Protein AF-A0A1M4N9X5-F1 (afdb_monomer_lite)

Secondary structure (DSSP, 8-state):
--HHHHHHHHHTT--HHHHHHHHHHHHHHHHHHHH-PPPPHHHHHHHHHHHTT------TTS-HHHHHHHHHHHHHTTTS------SSHHHHHHHHHHHTT-

Structure (mmCIF, N/CA/C/O backbone):
data_AF-A0A1M4N9X5-F1
#
_entry.id   AF-A0A1M4N9X5-F1
#
loop_
_atom_site.group_PDB
_atom_site.id
_atom_site.type_symbol
_atom_site.label_atom_id
_atom_site.label_alt_id
_atom_site.label_comp_id
_atom_site.label_asym_id
_atom_site.label_entity_id
_atom_site.label_seq_id
_atom_site.pdbx_PDB_ins_code
_atom_site.Cartn_x
_atom_site.Cartn_y
_atom_site.Cartn_z
_atom_site.occupancy
_atom_site.B_iso_or_equiv
_atom_site.auth_seq_id
_atom_site.auth_comp_id
_atom_site.auth_asym_id
_atom_site.auth_atom_id
_atom_site.pdbx_PDB_model_num
ATOM 1 N N . MET A 1 1 ? -1.684 -14.574 11.863 1.00 76.88 1 MET A N 1
ATOM 2 C CA . MET A 1 1 ? -1.030 -14.533 13.192 1.00 76.88 1 MET A CA 1
ATOM 3 C C . MET A 1 1 ? -0.746 -13.106 13.673 1.00 76.88 1 MET A C 1
ATOM 5 O O . MET A 1 1 ? -1.048 -12.848 14.824 1.00 76.88 1 MET A O 1
ATOM 9 N N . GLU A 1 2 ? -0.296 -12.166 12.825 1.00 94.75 2 GLU A N 1
ATOM 10 C CA . GLU A 1 2 ? -0.284 -10.718 13.167 1.00 94.75 2 GLU A CA 1
ATOM 11 C C . GLU A 1 2 ? -1.179 -9.877 12.237 1.00 94.75 2 GLU A C 1
ATOM 13 O O . GLU A 1 2 ? -2.001 -9.103 12.712 1.00 94.75 2 GLU A O 1
ATOM 18 N N . SER A 1 3 ? -1.138 -10.122 10.918 1.00 96.69 3 SER A N 1
ATOM 19 C CA . SER A 1 3 ? -2.051 -9.477 9.950 1.00 96.69 3 SER A CA 1
ATOM 20 C C . SER A 1 3 ? -3.533 -9.627 10.329 1.00 96.69 3 SER A C 1
ATOM 22 O O . SER A 1 3 ? -4.299 -8.669 10.281 1.00 96.69 3 SER A O 1
ATOM 24 N N . SER A 1 4 ? -3.926 -10.822 10.784 1.00 97.19 4 SER A N 1
ATOM 25 C CA . SER A 1 4 ? -5.285 -11.108 11.257 1.00 97.19 4 SER A CA 1
ATOM 26 C C . SER A 1 4 ? -5.696 -10.221 12.437 1.00 97.19 4 SER A C 1
ATOM 28 O O . SER A 1 4 ? -6.818 -9.734 12.445 1.00 97.19 4 SER A O 1
ATOM 30 N N . LYS A 1 5 ? -4.782 -9.955 13.382 1.00 97.50 5 LYS A N 1
ATOM 31 C CA . LYS A 1 5 ? -5.052 -9.086 14.536 1.00 97.50 5 LYS A CA 1
ATOM 32 C C . LYS A 1 5 ? -5.209 -7.634 14.105 1.00 97.50 5 LYS A C 1
ATOM 34 O O . LYS A 1 5 ? -6.171 -6.992 14.490 1.00 97.50 5 LYS A O 1
ATOM 39 N N . LEU A 1 6 ? -4.322 -7.142 13.235 1.00 97.75 6 LEU A N 1
ATOM 40 C CA . LEU A 1 6 ? -4.435 -5.789 12.677 1.00 97.75 6 LEU A CA 1
ATOM 41 C C . LEU A 1 6 ? -5.755 -5.590 11.925 1.00 97.75 6 LEU A C 1
ATOM 43 O O . LEU A 1 6 ? -6.355 -4.522 11.990 1.00 97.75 6 LEU A O 1
ATOM 47 N N . LYS A 1 7 ? -6.226 -6.630 11.230 1.00 97.31 7 LYS A N 1
ATOM 48 C CA . LYS A 1 7 ? -7.538 -6.629 10.586 1.00 97.31 7 LYS A CA 1
ATOM 49 C C . LYS A 1 7 ? -8.674 -6.565 11.606 1.00 97.31 7 LYS A C 1
ATOM 51 O O . LYS A 1 7 ? -9.618 -5.819 11.392 1.00 97.31 7 LYS A O 1
ATOM 56 N N . GLU A 1 8 ? -8.607 -7.333 12.689 1.00 97.38 8 GLU A N 1
ATOM 57 C CA . GLU A 1 8 ? -9.593 -7.261 13.774 1.00 97.38 8 GLU A CA 1
ATOM 58 C C . GLU A 1 8 ? -9.599 -5.872 14.429 1.00 97.38 8 GLU A C 1
ATOM 60 O O . GLU A 1 8 ? -10.657 -5.254 14.496 1.00 97.38 8 GLU A O 1
ATOM 65 N N . GLU A 1 9 ? -8.431 -5.331 14.794 1.00 97.06 9 GLU A N 1
ATOM 66 C CA . GLU A 1 9 ? -8.275 -3.979 15.354 1.00 97.06 9 GLU A CA 1
ATOM 67 C C . GLU A 1 9 ? -8.893 -2.916 14.420 1.00 97.06 9 GLU A C 1
ATOM 69 O O . GLU A 1 9 ? -9.752 -2.132 14.837 1.00 97.06 9 GLU A O 1
ATOM 74 N N . ALA A 1 10 ? -8.567 -2.951 13.122 1.00 96.88 10 ALA A N 1
ATOM 75 C CA . ALA A 1 10 ? -9.145 -2.043 12.127 1.00 96.88 10 ALA A CA 1
ATOM 76 C C . ALA A 1 10 ? -10.680 -2.145 12.047 1.00 96.88 10 ALA A C 1
ATOM 78 O O . ALA A 1 10 ? -11.368 -1.128 11.946 1.00 96.88 10 ALA A O 1
ATOM 79 N N . LEU A 1 11 ? -11.235 -3.359 12.123 1.00 96.56 11 LEU A N 1
ATOM 80 C CA . LEU A 1 11 ? -12.683 -3.588 12.078 1.00 96.56 11 LEU A CA 1
ATOM 81 C C . LEU A 1 11 ? -13.397 -3.193 13.377 1.00 96.56 11 LEU A C 1
ATOM 83 O O . LEU A 1 11 ? -14.582 -2.871 13.327 1.00 96.56 11 LEU A O 1
ATOM 87 N N . THR A 1 12 ? -12.694 -3.159 14.512 1.00 95.69 12 THR A N 1
ATOM 88 C CA . THR A 1 12 ? -13.218 -2.616 15.779 1.00 95.69 12 THR A CA 1
ATOM 89 C C . THR A 1 12 ? -13.202 -1.085 15.848 1.00 95.69 12 THR A C 1
ATOM 91 O O . THR A 1 12 ? -13.683 -0.512 16.822 1.00 95.69 12 THR A O 1
ATOM 94 N N . GLY A 1 13 ? -12.703 -0.412 14.806 1.00 90.88 13 GLY A N 1
ATOM 95 C CA . GLY A 1 13 ? -12.719 1.047 14.691 1.00 90.88 13 GLY A CA 1
ATOM 96 C C . GLY A 1 13 ? -11.428 1.739 15.125 1.00 90.88 13 GLY A C 1
ATOM 97 O O . GLY A 1 13 ? -11.438 2.955 15.307 1.00 90.88 13 GLY A O 1
ATOM 98 N N . SER A 1 14 ? -10.316 1.008 15.277 1.00 93.75 14 SER A N 1
ATOM 99 C CA . SER A 1 14 ? -9.006 1.627 15.504 1.00 93.75 14 SER A CA 1
ATOM 100 C C . SER A 1 14 ? -8.635 2.586 14.367 1.00 93.75 14 SER A C 1
ATOM 102 O O . SER A 1 14 ? -8.759 2.255 13.183 1.00 93.75 14 SER A O 1
ATOM 104 N N . ASP A 1 15 ? -8.153 3.775 14.732 1.00 93.38 15 ASP A N 1
ATOM 105 C CA . ASP A 1 15 ? -7.680 4.780 13.777 1.00 93.38 15 ASP A CA 1
ATOM 106 C C . ASP A 1 15 ? -6.472 4.278 12.969 1.00 93.38 15 ASP A C 1
ATOM 108 O O . ASP A 1 15 ? -5.609 3.569 13.483 1.00 93.38 15 ASP A O 1
ATOM 112 N N . SER A 1 16 ? -6.367 4.663 11.697 1.00 90.38 16 SER A N 1
ATOM 113 C CA . SER A 1 16 ? -5.287 4.168 10.833 1.00 90.38 16 SER A CA 1
ATOM 114 C C . SER A 1 16 ? -3.902 4.587 11.315 1.00 90.38 16 SER A C 1
ATOM 116 O O . SER A 1 16 ? -2.941 3.845 11.117 1.00 90.38 16 SER A O 1
ATOM 118 N N . ASN A 1 17 ? -3.781 5.733 11.991 1.00 91.56 17 ASN A N 1
ATOM 119 C CA . ASN A 1 17 ? -2.494 6.197 12.498 1.00 91.56 17 A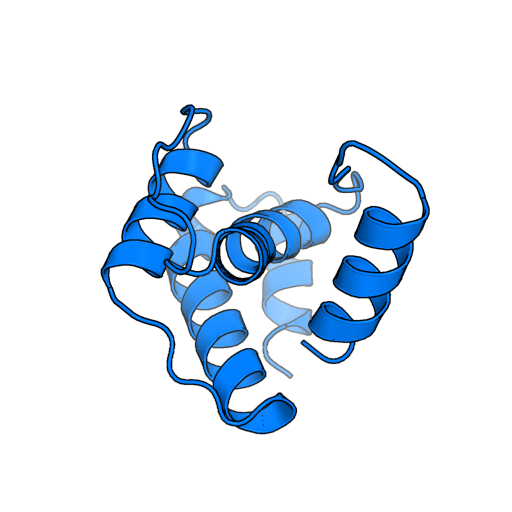SN A CA 1
ATOM 120 C C . ASN A 1 17 ? -2.004 5.359 13.681 1.00 91.56 17 ASN A C 1
ATOM 122 O O . ASN A 1 17 ? -0.795 5.215 13.856 1.00 91.56 17 ASN A O 1
ATOM 126 N N . THR A 1 18 ? -2.906 4.760 14.467 1.00 95.44 18 THR A N 1
ATOM 127 C CA . THR A 1 18 ? -2.507 3.884 15.582 1.00 95.44 18 THR A CA 1
ATOM 128 C C . THR A 1 18 ? -1.987 2.539 15.078 1.00 95.44 18 THR A C 1
ATOM 130 O O . THR A 1 18 ? -1.096 1.950 15.690 1.00 95.44 18 THR A O 1
ATOM 133 N N . LEU A 1 19 ? -2.484 2.079 13.925 1.00 97.19 19 LEU A N 1
ATOM 134 C CA . LEU A 1 19 ? -2.055 0.832 13.288 1.00 97.19 19 LEU A CA 1
ATOM 135 C C . LEU A 1 19 ? -0.832 1.002 12.378 1.00 97.19 19 LEU A C 1
ATOM 137 O O . LEU A 1 19 ? -0.160 0.012 12.078 1.00 97.19 19 LEU A O 1
ATOM 141 N N . LEU A 1 20 ? -0.526 2.234 11.955 1.00 97.56 20 LEU A N 1
ATOM 142 C CA . LEU A 1 20 ? 0.453 2.548 10.912 1.00 97.56 20 LEU A CA 1
ATOM 143 C C . LEU A 1 20 ? 1.801 1.861 11.126 1.00 97.56 20 LEU A C 1
ATOM 145 O O . LEU A 1 20 ? 2.270 1.149 10.241 1.00 97.56 20 LEU A O 1
ATOM 149 N N . VAL A 1 21 ? 2.411 2.026 12.302 1.00 97.69 21 VAL A N 1
ATOM 150 C CA . VAL A 1 21 ? 3.763 1.503 12.566 1.00 97.69 21 VAL A CA 1
ATOM 151 C C . VAL A 1 21 ? 3.792 -0.023 12.474 1.00 97.69 21 VAL A C 1
ATOM 153 O O . VAL A 1 21 ? 4.654 -0.581 11.796 1.00 97.69 21 VAL A O 1
ATOM 156 N N . LYS A 1 22 ? 2.830 -0.709 13.105 1.00 98.06 22 LYS A N 1
ATOM 157 C CA . LYS A 1 22 ? 2.747 -2.177 13.073 1.00 98.06 22 LYS A CA 1
ATOM 158 C C . LYS A 1 22 ? 2.466 -2.689 11.661 1.00 98.06 22 LYS A C 1
ATOM 160 O O . LYS A 1 22 ? 3.107 -3.638 11.214 1.00 98.06 22 LYS A O 1
ATOM 165 N N . ALA A 1 23 ? 1.534 -2.051 10.952 1.00 98.12 23 ALA A N 1
ATOM 166 C CA . ALA A 1 23 ? 1.191 -2.412 9.584 1.00 98.12 23 ALA A CA 1
ATOM 167 C C . ALA A 1 23 ? 2.395 -2.244 8.646 1.00 98.12 23 ALA A C 1
ATOM 169 O O . ALA A 1 23 ? 2.704 -3.150 7.877 1.00 98.12 23 ALA A O 1
ATOM 170 N N . TYR A 1 24 ? 3.123 -1.132 8.753 1.00 98.06 24 TYR A N 1
ATOM 171 C CA . TYR A 1 24 ? 4.263 -0.848 7.883 1.00 98.06 24 TYR A CA 1
ATOM 172 C C . TYR A 1 24 ? 5.461 -1.744 8.208 1.00 98.06 24 TYR A C 1
ATOM 174 O O . TYR A 1 24 ? 6.136 -2.216 7.295 1.00 98.06 24 TYR A O 1
ATOM 182 N N . ALA A 1 25 ? 5.700 -2.050 9.486 1.00 97.81 25 ALA A N 1
ATOM 183 C CA . ALA A 1 25 ? 6.709 -3.028 9.884 1.00 97.81 25 ALA A CA 1
ATOM 184 C C . ALA A 1 25 ? 6.399 -4.424 9.321 1.00 97.81 25 ALA A C 1
ATOM 186 O O . 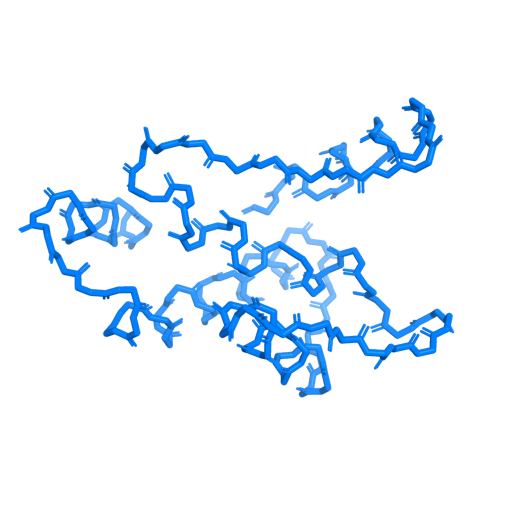ALA A 1 25 ? 7.300 -5.105 8.827 1.00 97.81 25 ALA A O 1
ATOM 187 N N . LEU A 1 26 ? 5.125 -4.829 9.338 1.00 97.88 26 LEU A N 1
ATOM 188 C CA . LEU A 1 26 ? 4.695 -6.107 8.782 1.00 97.88 26 LEU A CA 1
ATOM 189 C C . LEU A 1 26 ? 4.889 -6.165 7.260 1.00 97.88 26 LEU A C 1
ATOM 191 O O . LEU A 1 26 ? 5.440 -7.147 6.770 1.00 97.88 26 LEU A O 1
ATOM 195 N N . VAL A 1 27 ? 4.511 -5.110 6.529 1.00 97.62 27 VAL A N 1
ATOM 196 C CA . VAL A 1 27 ? 4.748 -5.010 5.076 1.00 97.62 27 VAL A CA 1
ATOM 197 C C . VAL A 1 27 ? 6.245 -5.043 4.761 1.00 97.62 27 VAL A C 1
ATOM 199 O O . VAL A 1 27 ? 6.669 -5.770 3.867 1.00 97.62 27 VAL A O 1
ATOM 202 N N . LYS A 1 28 ? 7.074 -4.320 5.527 1.00 97.12 28 LYS A N 1
ATOM 203 C CA . LYS A 1 28 ? 8.537 -4.331 5.362 1.00 97.12 28 LYS A CA 1
ATOM 204 C C . LYS A 1 28 ? 9.116 -5.738 5.512 1.00 97.12 28 LYS A C 1
ATOM 206 O O . LYS A 1 28 ? 9.947 -6.151 4.704 1.00 97.12 28 LYS A O 1
ATOM 211 N N . GLU A 1 29 ? 8.662 -6.483 6.515 1.00 97.19 29 GLU A N 1
ATOM 212 C CA . GLU A 1 29 ? 9.107 -7.858 6.730 1.00 97.19 29 GLU A CA 1
ATOM 213 C C . GLU A 1 29 ? 8.569 -8.821 5.659 1.00 97.19 29 GLU A C 1
ATOM 215 O O . GLU A 1 29 ? 9.295 -9.718 5.227 1.00 97.19 29 GLU A O 1
ATOM 220 N N . ALA A 1 30 ? 7.337 -8.616 5.184 1.00 97.19 30 ALA A N 1
ATOM 221 C CA . ALA A 1 30 ? 6.766 -9.378 4.080 1.00 97.19 30 ALA A CA 1
ATOM 222 C C . ALA A 1 30 ? 7.575 -9.177 2.791 1.00 97.19 30 ALA A C 1
ATOM 224 O O . ALA A 1 30 ? 7.991 -10.166 2.193 1.00 97.19 30 ALA A O 1
ATOM 225 N N . ILE A 1 31 ? 7.911 -7.935 2.422 1.00 95.94 31 ILE A N 1
ATOM 226 C CA . ILE A 1 31 ? 8.769 -7.616 1.265 1.00 95.94 31 ILE A CA 1
ATOM 227 C C . ILE A 1 31 ? 10.114 -8.343 1.365 1.00 95.94 31 ILE A C 1
ATOM 229 O O . ILE A 1 31 ? 10.537 -9.015 0.421 1.00 95.94 31 ILE A O 1
ATOM 233 N N . ARG A 1 32 ? 10.765 -8.259 2.530 1.00 96.38 32 ARG A N 1
ATOM 234 C CA . ARG A 1 32 ? 12.0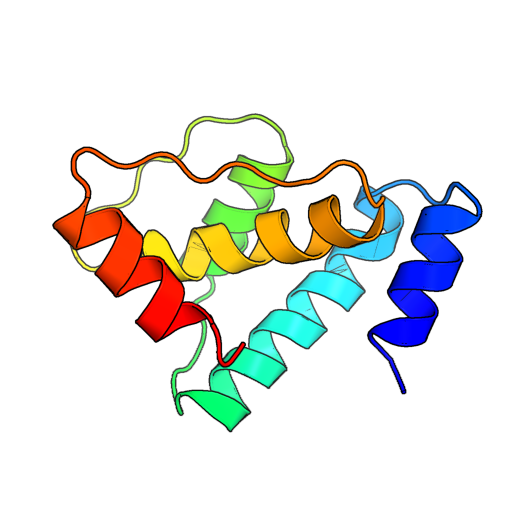66 -8.893 2.763 1.00 96.38 32 ARG A CA 1
ATOM 235 C C . ARG A 1 32 ? 12.005 -10.412 2.599 1.00 96.38 32 ARG A C 1
ATOM 237 O O . ARG A 1 32 ? 12.917 -10.997 2.024 1.00 96.38 32 ARG A O 1
ATOM 244 N N . ARG A 1 33 ? 10.955 -11.061 3.109 1.00 96.81 33 ARG A N 1
ATOM 245 C CA . ARG A 1 33 ? 10.815 -12.528 3.073 1.00 96.81 33 ARG A CA 1
ATOM 246 C C . ARG A 1 33 ? 10.320 -13.072 1.737 1.00 96.81 33 ARG A C 1
ATOM 248 O O . ARG A 1 33 ? 10.663 -14.198 1.402 1.00 96.81 33 ARG A O 1
ATOM 255 N N . THR A 1 34 ? 9.502 -12.313 1.015 1.00 96.50 34 THR A N 1
ATOM 256 C CA . THR A 1 34 ? 8.846 -12.774 -0.220 1.00 96.50 34 THR A CA 1
ATOM 257 C C . THR A 1 34 ? 9.665 -12.437 -1.458 1.00 96.50 34 THR A C 1
ATOM 259 O O . THR A 1 34 ? 9.815 -13.282 -2.335 1.00 96.50 34 THR A O 1
ATOM 262 N N . LEU A 1 35 ? 10.231 -11.229 -1.515 1.00 94.06 35 LEU A N 1
ATOM 263 C CA . LEU A 1 35 ? 10.953 -10.725 -2.684 1.00 94.06 35 LEU A CA 1
ATOM 264 C C . LEU A 1 35 ? 12.459 -10.555 -2.445 1.00 94.06 35 LEU A C 1
ATOM 266 O O . LEU A 1 35 ? 13.196 -10.302 -3.392 1.00 94.06 35 LEU A O 1
ATOM 270 N N . GLY A 1 36 ? 12.933 -10.668 -1.200 1.00 95.25 36 GLY A N 1
ATOM 271 C CA . GLY A 1 36 ? 14.353 -10.503 -0.867 1.00 95.25 36 GLY A CA 1
ATOM 272 C C . GLY A 1 36 ? 14.851 -9.055 -0.914 1.00 95.25 36 GLY A C 1
ATOM 273 O O . GLY A 1 36 ? 16.051 -8.820 -0.783 1.00 95.25 36 GLY A O 1
ATOM 274 N N . PHE A 1 37 ? 13.957 -8.077 -1.088 1.00 93.62 37 PHE A N 1
ATOM 275 C CA . PHE A 1 37 ? 14.323 -6.664 -1.137 1.00 93.62 37 PHE A CA 1
ATOM 276 C C . PHE A 1 37 ? 14.335 -6.023 0.249 1.00 93.62 37 PHE A C 1
ATOM 278 O O . PHE A 1 37 ? 13.519 -6.335 1.117 1.00 93.62 37 PHE A O 1
ATOM 285 N N . ASN A 1 38 ? 15.248 -5.073 0.438 1.00 93.62 38 ASN A N 1
ATOM 286 C CA . ASN A 1 38 ? 15.246 -4.202 1.603 1.00 93.62 38 ASN A CA 1
ATOM 287 C C . ASN A 1 38 ? 14.466 -2.928 1.289 1.00 93.62 38 ASN A C 1
ATOM 289 O O . ASN A 1 38 ? 14.644 -2.325 0.234 1.00 93.62 38 ASN A O 1
ATOM 293 N N . VAL A 1 39 ? 13.627 -2.515 2.233 1.00 96.06 39 VAL A N 1
ATOM 294 C CA . VAL A 1 39 ? 12.880 -1.259 2.143 1.00 96.06 39 VAL A CA 1
ATOM 295 C C . VAL A 1 39 ? 13.756 -0.131 2.664 1.00 96.06 39 VAL A C 1
ATOM 297 O O . VAL A 1 39 ? 14.223 -0.194 3.806 1.00 96.06 39 VAL A O 1
ATOM 300 N N . TYR A 1 40 ? 13.937 0.896 1.841 1.00 95.81 40 TYR A N 1
ATOM 301 C CA . TYR A 1 40 ? 14.708 2.087 2.180 1.00 95.81 40 TYR A CA 1
ATOM 302 C C . TYR A 1 40 ? 13.871 3.112 2.950 1.00 95.81 40 TYR A C 1
ATOM 304 O O . TYR A 1 40 ? 12.652 3.195 2.790 1.00 95.81 40 TYR A O 1
ATOM 312 N N . ASP A 1 41 ? 14.536 3.955 3.738 1.00 96.12 41 ASP A N 1
ATOM 313 C CA . ASP A 1 41 ? 13.865 4.965 4.565 1.00 96.12 41 ASP A CA 1
ATOM 314 C C . ASP A 1 41 ? 13.062 5.962 3.721 1.00 96.12 41 ASP A C 1
ATOM 316 O O . ASP A 1 41 ? 11.943 6.318 4.081 1.00 96.12 41 ASP A O 1
ATOM 320 N N . VAL A 1 42 ? 13.566 6.331 2.540 1.00 96.12 42 VAL A N 1
ATOM 321 C CA . VAL A 1 42 ? 12.851 7.206 1.594 1.00 96.12 42 VAL A CA 1
ATOM 322 C C . VAL A 1 42 ? 11.527 6.604 1.111 1.00 96.12 42 VAL A C 1
ATOM 324 O O . VAL A 1 42 ? 10.557 7.331 0.908 1.00 96.12 42 VAL A O 1
ATOM 327 N N . GLN A 1 43 ? 11.439 5.275 0.991 1.00 97.75 43 GLN A N 1
ATOM 328 C CA . GLN A 1 43 ? 10.203 4.586 0.611 1.00 97.75 43 GLN A CA 1
ATOM 329 C C . GLN A 1 43 ? 9.200 4.593 1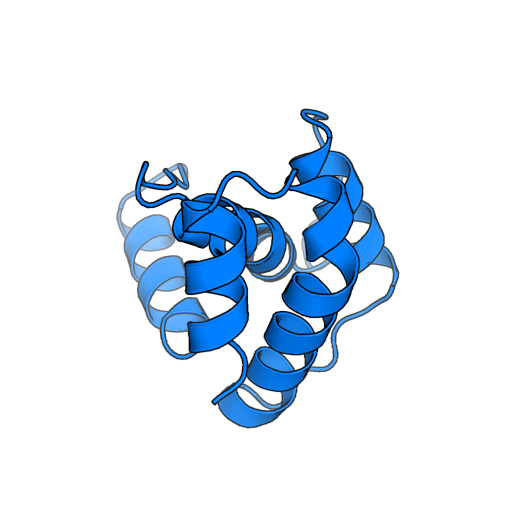.765 1.00 97.75 43 GLN A C 1
ATOM 331 O O . GLN A 1 43 ? 8.015 4.826 1.545 1.00 97.75 43 GLN A O 1
ATOM 336 N N . LEU A 1 44 ? 9.667 4.409 3.005 1.00 97.31 44 LEU A N 1
ATOM 337 C CA . LEU A 1 44 ? 8.815 4.540 4.190 1.00 97.31 44 LEU A CA 1
ATOM 338 C C . LEU A 1 44 ? 8.294 5.973 4.349 1.00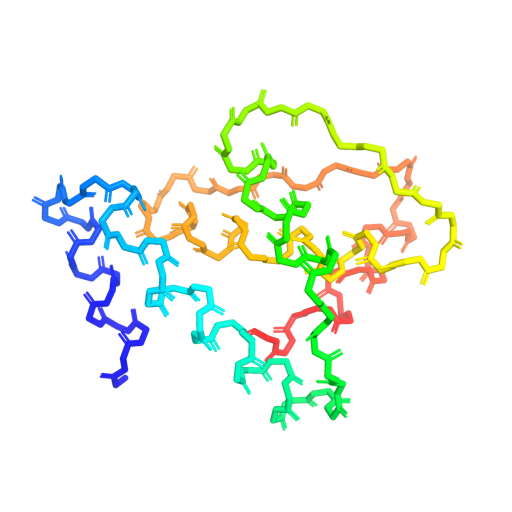 97.31 44 LEU A C 1
ATOM 340 O O . LEU A 1 44 ? 7.104 6.158 4.593 1.00 97.31 44 LEU A O 1
ATOM 344 N N . LEU A 1 45 ? 9.146 6.983 4.152 1.00 97.12 45 LEU A N 1
ATOM 345 C CA . LEU A 1 45 ? 8.742 8.391 4.186 1.00 97.12 45 LEU A CA 1
ATOM 346 C C . LEU A 1 45 ? 7.699 8.702 3.106 1.00 97.12 45 LEU A C 1
ATOM 348 O O . LEU A 1 45 ? 6.661 9.290 3.413 1.00 97.12 45 LEU A O 1
ATOM 352 N N . GLY A 1 46 ? 7.920 8.242 1.870 1.00 97.69 46 GLY A N 1
ATOM 353 C CA . GLY A 1 46 ? 6.942 8.367 0.790 1.00 97.69 46 GLY A CA 1
ATOM 354 C C . GLY A 1 46 ? 5.616 7.675 1.122 1.00 97.69 46 GLY A C 1
ATOM 355 O O . GLY A 1 46 ? 4.546 8.241 0.919 1.00 97.69 46 GLY A O 1
ATOM 356 N N . ALA A 1 47 ? 5.662 6.482 1.713 1.00 97.81 47 ALA A N 1
ATOM 357 C CA . ALA A 1 47 ? 4.467 5.738 2.096 1.00 97.81 47 ALA A CA 1
ATOM 358 C C . ALA A 1 47 ? 3.674 6.429 3.215 1.00 97.81 47 ALA A C 1
ATOM 360 O O . ALA A 1 47 ? 2.443 6.403 3.205 1.00 97.81 47 ALA A O 1
ATOM 361 N N . ILE A 1 48 ? 4.358 7.041 4.186 1.00 97.69 48 ILE A N 1
ATOM 362 C CA . ILE A 1 48 ? 3.726 7.822 5.259 1.00 97.69 48 ILE A CA 1
ATOM 363 C C . ILE A 1 48 ? 3.084 9.084 4.677 1.00 97.69 48 ILE A C 1
ATOM 365 O O . ILE A 1 48 ? 1.932 9.391 4.982 1.00 97.69 48 ILE A O 1
ATOM 369 N N . ALA A 1 49 ? 3.793 9.793 3.796 1.00 97.50 49 ALA A N 1
ATOM 370 C CA . ALA A 1 49 ? 3.260 10.978 3.135 1.00 97.50 49 ALA A CA 1
ATOM 371 C C . ALA A 1 49 ? 2.018 10.649 2.286 1.00 97.50 49 ALA A C 1
ATOM 373 O O . ALA A 1 49 ? 1.022 11.373 2.373 1.00 97.50 49 ALA A O 1
ATOM 374 N N . LEU A 1 50 ? 2.038 9.532 1.548 1.00 96.75 50 LEU A N 1
ATOM 375 C CA . LEU A 1 50 ? 0.907 9.048 0.752 1.00 96.75 50 LEU A CA 1
ATOM 376 C C . LEU A 1 50 ? -0.303 8.672 1.626 1.00 96.75 50 LEU A C 1
ATOM 378 O O . LEU A 1 50 ? -1.425 9.071 1.317 1.00 96.75 50 LEU A O 1
ATOM 382 N N . ASN A 1 51 ? -0.088 7.980 2.752 1.00 96.44 51 ASN A N 1
ATOM 383 C CA . ASN A 1 51 ? -1.139 7.700 3.745 1.00 96.44 51 ASN A CA 1
ATOM 384 C C . ASN A 1 51 ? -1.778 8.987 4.293 1.00 96.44 51 ASN A C 1
ATOM 386 O O . ASN A 1 51 ? -2.985 9.053 4.518 1.00 96.44 51 ASN A O 1
ATOM 390 N N . ASN A 1 52 ? -0.982 10.047 4.434 1.00 95.81 52 ASN A N 1
ATOM 391 C CA . ASN A 1 52 ? -1.430 11.356 4.906 1.00 95.81 52 ASN A CA 1
ATOM 392 C C . ASN A 1 52 ? -2.069 12.220 3.803 1.00 95.81 52 ASN A C 1
ATOM 394 O O . ASN A 1 52 ? -2.119 13.440 3.936 1.00 95.81 52 ASN A O 1
ATOM 398 N N . LYS A 1 53 ? -2.583 11.595 2.733 1.00 95.94 53 LYS A N 1
ATOM 399 C CA . LYS A 1 53 ? -3.299 12.246 1.621 1.00 95.94 53 LYS A CA 1
ATOM 400 C C . LYS A 1 53 ? -2.456 13.268 0.848 1.00 95.94 53 LYS A C 1
ATOM 402 O O . LYS A 1 53 ? -3.011 14.188 0.252 1.00 95.94 53 LYS A O 1
ATOM 407 N N . ASN A 1 54 ? -1.133 13.107 0.838 1.00 97.50 54 ASN A N 1
ATOM 408 C CA . ASN A 1 54 ? -0.241 13.960 0.055 1.00 97.50 54 ASN A CA 1
ATOM 409 C C . ASN A 1 54 ? 0.099 13.327 -1.294 1.00 97.50 54 ASN A C 1
ATOM 411 O O . ASN A 1 54 ? 0.070 12.106 -1.464 1.00 97.50 54 ASN A O 1
ATOM 415 N N . ILE A 1 55 ? 0.492 14.180 -2.238 1.00 96.88 55 ILE A N 1
ATOM 416 C CA . ILE A 1 55 ? 1.190 13.762 -3.452 1.00 96.88 55 ILE A CA 1
ATOM 417 C C . ILE A 1 55 ? 2.666 13.613 -3.094 1.00 96.88 55 ILE A C 1
ATOM 419 O O . ILE A 1 55 ? 3.237 14.489 -2.446 1.00 96.88 55 ILE A O 1
ATOM 423 N N . ILE A 1 56 ? 3.276 12.508 -3.513 1.00 96.50 56 ILE A N 1
ATOM 424 C CA . ILE A 1 56 ? 4.703 12.270 -3.310 1.00 96.50 56 ILE A CA 1
ATOM 425 C C . ILE A 1 56 ? 5.447 12.381 -4.631 1.00 96.50 56 ILE A C 1
ATOM 427 O O . ILE A 1 56 ? 5.026 11.829 -5.651 1.00 96.50 56 ILE A O 1
ATOM 431 N N . GLU A 1 57 ? 6.578 13.069 -4.594 1.00 96.31 57 GLU A N 1
ATOM 432 C CA . GLU A 1 57 ? 7.544 13.069 -5.677 1.00 96.31 57 GLU A CA 1
ATOM 433 C C . GLU A 1 57 ? 8.681 12.121 -5.309 1.00 96.31 57 GLU A C 1
ATOM 435 O O . GLU A 1 57 ? 9.276 12.215 -4.240 1.00 96.31 57 GLU A O 1
ATOM 440 N N . MET A 1 58 ? 8.934 11.166 -6.196 1.00 95.94 58 MET A N 1
ATOM 441 C CA . MET A 1 58 ? 10.052 10.236 -6.105 1.00 95.94 58 MET A CA 1
ATOM 442 C C . MET A 1 58 ? 10.677 10.156 -7.497 1.00 95.94 58 MET A C 1
ATOM 444 O O . MET A 1 58 ? 9.954 10.154 -8.504 1.00 95.94 58 MET A O 1
ATOM 448 N N . ASN A 1 59 ? 11.995 10.063 -7.588 1.00 93.75 59 ASN A N 1
ATOM 449 C CA . ASN A 1 59 ? 12.665 9.883 -8.869 1.00 93.75 59 ASN A CA 1
ATOM 450 C C . ASN A 1 59 ? 12.371 8.496 -9.457 1.00 93.75 59 ASN A C 1
ATOM 452 O O . ASN A 1 59 ? 11.956 7.547 -8.779 1.00 93.75 59 ASN A O 1
ATOM 456 N N . THR A 1 60 ? 12.572 8.364 -10.766 1.00 88.31 60 THR A N 1
ATOM 457 C CA . THR A 1 60 ? 12.496 7.061 -11.433 1.00 88.31 60 THR A CA 1
ATOM 458 C C . THR A 1 60 ? 13.549 6.125 -10.844 1.00 88.31 60 THR A C 1
ATOM 460 O O . THR A 1 60 ? 14.718 6.479 -10.757 1.00 88.31 60 THR A O 1
ATOM 463 N N . GLY A 1 61 ? 13.129 4.924 -10.444 1.00 89.81 61 GLY A N 1
ATOM 464 C CA . GLY A 1 61 ? 14.007 3.933 -9.813 1.00 89.81 61 GLY A CA 1
ATOM 465 C C . GLY A 1 61 ? 13.971 3.918 -8.281 1.00 89.81 61 GLY A C 1
ATOM 466 O O . GLY A 1 61 ? 14.393 2.931 -7.695 1.00 89.81 61 GLY A O 1
ATOM 467 N N . GLU A 1 62 ? 13.368 4.910 -7.617 1.00 93.31 62 GLU A N 1
ATOM 468 C CA . GLU A 1 62 ? 13.278 4.938 -6.140 1.00 93.31 62 GLU A CA 1
ATOM 469 C C . GLU A 1 62 ? 12.235 3.959 -5.558 1.00 93.31 62 GLU A C 1
ATOM 471 O O . GLU A 1 62 ? 12.082 3.826 -4.343 1.00 93.31 62 GLU A O 1
ATOM 476 N N .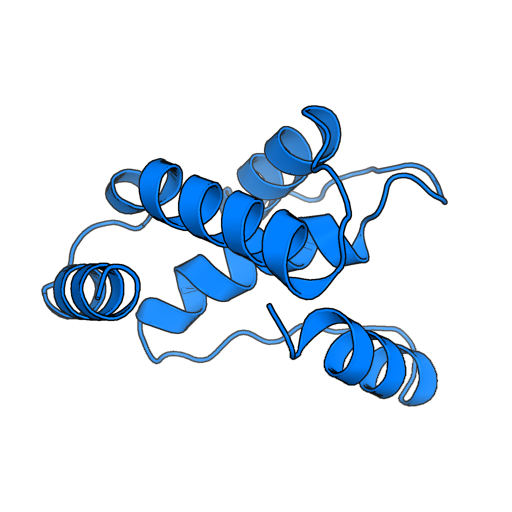 GLY A 1 63 ? 11.519 3.226 -6.417 1.00 92.81 63 GLY A N 1
ATOM 477 C CA . GLY A 1 63 ? 10.606 2.161 -5.998 1.00 92.81 63 GLY A CA 1
ATOM 478 C C . GLY A 1 63 ? 9.198 2.631 -5.627 1.00 92.81 63 GLY A C 1
ATOM 479 O O . GLY A 1 63 ? 8.619 2.114 -4.678 1.00 92.81 63 GLY A O 1
ATOM 480 N N . LYS A 1 64 ? 8.609 3.550 -6.410 1.00 95.06 64 LYS A N 1
ATOM 481 C CA . LYS A 1 64 ? 7.209 4.012 -6.259 1.00 95.06 64 LYS A CA 1
ATOM 482 C C . LYS A 1 64 ? 6.202 2.868 -6.084 1.00 95.06 64 LYS A C 1
ATOM 484 O O . LYS A 1 64 ? 5.295 2.970 -5.264 1.00 95.06 64 LYS A O 1
ATOM 489 N N . THR A 1 65 ? 6.382 1.773 -6.826 1.00 92.75 65 THR A N 1
ATOM 490 C CA . THR A 1 65 ? 5.520 0.585 -6.741 1.00 92.75 65 THR A CA 1
ATOM 491 C C . THR A 1 65 ? 5.587 -0.065 -5.354 1.00 92.75 65 THR A C 1
ATOM 493 O O . THR A 1 65 ? 4.542 -0.334 -4.773 1.00 92.75 65 THR A O 1
ATOM 496 N N . PHE A 1 66 ? 6.784 -0.228 -4.774 1.00 91.62 66 PHE A N 1
ATOM 497 C CA . PHE A 1 66 ? 6.957 -0.747 -3.408 1.00 91.62 66 PHE A CA 1
ATOM 498 C C . PHE A 1 66 ? 6.367 0.196 -2.363 1.00 91.62 66 PHE A C 1
ATOM 500 O O . PHE A 1 66 ? 5.660 -0.243 -1.459 1.00 91.62 66 PHE A O 1
ATOM 507 N N . THR A 1 67 ? 6.617 1.498 -2.512 1.00 97.00 67 THR A N 1
ATOM 508 C CA . THR A 1 67 ? 6.078 2.535 -1.627 1.00 97.00 67 THR A CA 1
ATOM 509 C C . THR A 1 67 ? 4.550 2.473 -1.534 1.00 97.00 67 THR A C 1
ATOM 511 O O . THR A 1 67 ? 3.995 2.632 -0.449 1.00 97.00 67 THR A O 1
ATOM 514 N N . ALA A 1 68 ? 3.856 2.188 -2.641 1.00 97.06 68 ALA A N 1
ATOM 515 C CA . ALA A 1 68 ? 2.396 2.119 -2.673 1.00 97.06 68 ALA A CA 1
ATOM 516 C C . ALA A 1 68 ? 1.804 0.911 -1.920 1.00 97.06 68 ALA A C 1
ATOM 518 O O . ALA A 1 68 ? 0.650 0.977 -1.489 1.00 97.06 68 ALA A O 1
ATOM 519 N N . VAL A 1 69 ? 2.564 -0.173 -1.715 1.00 97.31 69 VAL A N 1
ATOM 520 C CA . VAL A 1 69 ? 2.072 -1.384 -1.024 1.00 97.31 69 VAL A CA 1
ATOM 521 C C . VAL A 1 69 ? 1.728 -1.097 0.438 1.00 97.31 69 VAL A C 1
ATOM 523 O O . VAL A 1 69 ? 0.732 -1.603 0.948 1.00 97.31 69 VAL A O 1
ATOM 526 N N . PHE A 1 70 ? 2.497 -0.234 1.101 1.00 98.19 70 PHE A N 1
ATOM 527 C CA . PHE A 1 70 ? 2.330 0.092 2.519 1.00 98.19 70 PHE A CA 1
ATOM 528 C C . PHE A 1 70 ? 0.950 0.685 2.861 1.00 98.19 70 PHE A C 1
ATOM 530 O O . PHE A 1 70 ? 0.211 0.052 3.625 1.00 98.19 70 PHE A O 1
ATOM 537 N N . PRO A 1 71 ? 0.543 1.846 2.301 1.00 97.75 71 PRO A N 1
ATOM 538 C CA . PRO A 1 71 ? -0.786 2.387 2.565 1.00 97.75 71 PRO A CA 1
ATOM 539 C C . PRO A 1 71 ? -1.884 1.495 1.981 1.00 97.75 71 PRO A C 1
ATOM 541 O O . PRO A 1 71 ? -2.971 1.422 2.552 1.00 97.75 71 PRO A O 1
ATOM 544 N N . SER A 1 72 ? -1.609 0.766 0.892 1.00 97.56 72 SER A N 1
ATOM 545 C CA . SER A 1 72 ? -2.586 -0.160 0.311 1.00 97.56 72 SER A CA 1
ATOM 546 C C . SER A 1 72 ? -2.934 -1.297 1.266 1.00 97.56 72 SER A C 1
ATOM 548 O O . SER A 1 72 ? -4.113 -1.572 1.487 1.00 97.56 72 SER A O 1
ATOM 550 N N . TYR A 1 73 ? -1.933 -1.906 1.903 1.00 98.00 73 TYR A N 1
ATOM 551 C CA . TYR A 1 73 ? -2.150 -2.911 2.934 1.00 98.00 73 TYR A CA 1
ATOM 552 C C . TYR A 1 73 ? -2.936 -2.327 4.112 1.00 98.00 73 TYR A C 1
ATOM 554 O O . TYR A 1 73 ? -4.005 -2.847 4.434 1.00 98.00 73 TYR A O 1
ATOM 562 N N . LEU A 1 74 ? -2.470 -1.218 4.702 1.00 98.06 74 LEU A N 1
ATOM 563 C CA . LEU A 1 74 ? -3.111 -0.594 5.866 1.00 98.06 74 LEU A CA 1
ATOM 564 C C . LEU A 1 74 ? -4.589 -0.268 5.605 1.00 98.06 74 LEU A C 1
ATOM 566 O O . LEU A 1 74 ? -5.457 -0.649 6.389 1.00 98.06 74 LEU A O 1
ATOM 570 N N . HIS A 1 75 ? -4.899 0.388 4.486 1.00 97.56 75 HIS A N 1
ATOM 571 C CA . HIS A 1 75 ? -6.276 0.766 4.174 1.00 97.56 75 HIS A CA 1
ATOM 572 C C . HIS A 1 75 ? -7.152 -0.426 3.766 1.00 97.56 75 HIS A C 1
ATOM 574 O O . HIS A 1 75 ? -8.356 -0.415 4.036 1.00 97.56 75 HIS A O 1
ATOM 580 N N . SER A 1 76 ? -6.576 -1.493 3.200 1.00 97.19 76 SER A N 1
ATOM 581 C CA . SER A 1 76 ? -7.329 -2.714 2.887 1.00 97.19 76 SER A CA 1
ATOM 582 C C . SER A 1 76 ? -7.887 -3.417 4.135 1.00 97.19 76 SER A C 1
ATOM 584 O O . SER A 1 76 ? -8.943 -4.053 4.053 1.00 97.19 76 SER A O 1
ATOM 586 N N . LEU A 1 77 ? -7.248 -3.249 5.304 1.00 97.69 77 LEU A N 1
ATOM 587 C CA . LEU A 1 77 ? -7.688 -3.853 6.572 1.00 97.69 77 LEU A CA 1
ATOM 588 C C . LEU A 1 77 ? -9.110 -3.426 6.965 1.00 97.69 77 LEU A C 1
ATOM 590 O O . LEU A 1 77 ? -9.849 -4.216 7.550 1.00 97.69 77 LEU A O 1
ATOM 594 N N . TYR A 1 78 ? -9.533 -2.228 6.552 1.00 96.69 78 TYR A N 1
ATOM 595 C CA . TYR A 1 78 ? -10.865 -1.673 6.811 1.00 96.69 78 TYR A CA 1
ATOM 596 C C . TYR A 1 78 ? -11.972 -2.242 5.909 1.00 96.69 78 TYR A C 1
ATOM 598 O O . TYR A 1 78 ? -13.114 -1.797 6.000 1.00 96.69 78 TYR A O 1
ATOM 606 N N . LYS A 1 79 ? -11.662 -3.198 5.018 1.00 94.88 79 LYS A N 1
ATOM 607 C CA . LYS A 1 79 ? -12.617 -3.840 4.088 1.00 94.88 79 LYS A CA 1
ATOM 608 C C . LYS A 1 79 ? -13.393 -2.870 3.178 1.00 94.88 79 LYS A C 1
ATOM 610 O O . LYS A 1 79 ? -14.493 -3.187 2.735 1.00 94.88 79 LYS A O 1
ATOM 615 N N . LYS A 1 80 ? -12.812 -1.711 2.858 1.00 93.56 80 LYS A N 1
ATOM 616 C CA . LYS A 1 80 ? -13.389 -0.735 1.909 1.00 93.56 80 LYS A CA 1
ATOM 617 C C . LYS A 1 80 ? -12.823 -0.844 0.488 1.00 93.56 80 LYS A C 1
ATOM 619 O O . LYS A 1 80 ? -13.326 -0.186 -0.413 1.00 93.56 80 LYS A O 1
ATOM 624 N N . GLY A 1 81 ? -11.807 -1.686 0.295 1.00 94.69 81 GLY A N 1
ATOM 625 C CA . GLY A 1 81 ? -11.034 -1.746 -0.945 1.00 94.69 81 GLY A CA 1
ATOM 626 C C . GLY A 1 81 ? -10.013 -0.608 -1.049 1.00 94.69 81 GLY A C 1
ATOM 627 O O . GLY A 1 81 ? -10.134 0.422 -0.389 1.00 94.69 81 GLY A O 1
ATOM 628 N N . VAL A 1 82 ? -8.982 -0.820 -1.869 1.00 97.81 82 VAL A N 1
ATOM 629 C CA . VAL A 1 82 ? -7.988 0.195 -2.244 1.00 97.81 82 VAL A CA 1
ATOM 630 C C . VAL A 1 82 ? -7.788 0.109 -3.748 1.00 97.81 82 VAL A C 1
ATOM 632 O O . VAL A 1 82 ? -7.604 -0.982 -4.282 1.00 97.81 82 VAL A O 1
ATOM 635 N N . HIS A 1 83 ? -7.849 1.249 -4.433 1.00 97.44 83 HIS A N 1
ATOM 636 C CA . HIS A 1 83 ? -7.669 1.317 -5.880 1.00 97.44 83 HIS A CA 1
ATOM 637 C C . HIS A 1 83 ? -6.297 1.912 -6.195 1.00 97.44 83 HIS A C 1
ATOM 639 O O . HIS A 1 83 ? -6.027 3.063 -5.858 1.00 97.44 83 HIS A O 1
ATOM 645 N N . ILE A 1 84 ? -5.447 1.133 -6.861 1.00 96.56 84 ILE A N 1
ATOM 646 C CA . ILE A 1 84 ? -4.165 1.595 -7.400 1.00 96.56 84 ILE A CA 1
ATOM 647 C C . ILE A 1 84 ? -4.359 1.801 -8.901 1.00 96.56 84 ILE A C 1
ATOM 649 O O . ILE A 1 84 ? -4.621 0.844 -9.628 1.00 96.56 84 ILE A O 1
ATOM 653 N N . LEU A 1 85 ? -4.260 3.049 -9.357 1.00 96.50 85 LEU A N 1
ATOM 654 C CA . LEU A 1 85 ? -4.407 3.405 -10.766 1.00 96.50 85 LEU A CA 1
ATOM 655 C C . LEU A 1 85 ? -3.033 3.614 -11.402 1.00 96.50 85 LEU A C 1
ATOM 657 O O . LEU A 1 85 ? -2.140 4.217 -10.811 1.00 96.50 85 LEU A O 1
ATOM 661 N N . THR A 1 86 ? -2.881 3.134 -12.630 1.00 96.06 86 THR A N 1
ATOM 662 C CA . THR A 1 86 ? -1.685 3.325 -13.454 1.00 96.06 86 THR A CA 1
ATOM 663 C C . THR A 1 86 ? -2.096 3.560 -14.905 1.00 96.06 86 THR A C 1
ATOM 665 O O . THR A 1 86 ? -3.273 3.471 -15.247 1.00 96.06 86 THR A O 1
ATOM 668 N N . PHE A 1 87 ? -1.138 3.900 -15.761 1.00 95.75 87 PHE A N 1
ATOM 669 C CA . PHE A 1 87 ? -1.411 4.417 -17.103 1.00 95.75 87 PHE A CA 1
ATOM 670 C C . PHE A 1 87 ? -1.960 3.386 -18.094 1.00 95.75 87 PHE A C 1
ATOM 672 O O . PHE A 1 87 ? -2.544 3.781 -19.099 1.00 95.75 87 PHE A O 1
ATOM 679 N N . ASN A 1 88 ? -1.734 2.089 -17.874 1.00 97.62 88 ASN A N 1
ATOM 680 C CA . ASN A 1 88 ? -2.194 1.042 -18.785 1.00 97.62 88 ASN A CA 1
ATOM 681 C C . ASN A 1 88 ? -2.299 -0.335 -18.110 1.00 97.62 88 ASN A C 1
ATOM 683 O O . ASN A 1 88 ? -1.714 -0.582 -17.052 1.00 97.62 88 ASN A O 1
ATOM 687 N N . ASP A 1 89 ? -2.999 -1.249 -18.783 1.00 98.06 89 ASP A N 1
ATOM 688 C CA . ASP A 1 89 ? -3.274 -2.608 -18.305 1.00 98.06 89 ASP A CA 1
ATOM 689 C C . ASP A 1 89 ? -2.009 -3.444 -18.102 1.00 98.06 89 ASP A C 1
ATOM 691 O O . ASP A 1 89 ? -1.950 -4.286 -17.204 1.00 98.06 89 ASP A O 1
ATOM 695 N N . TYR A 1 90 ? -0.975 -3.208 -18.914 1.00 97.38 90 TYR A N 1
ATOM 696 C CA . TYR A 1 90 ? 0.302 -3.898 -18.767 1.00 97.38 90 TYR A CA 1
ATOM 697 C C . TYR A 1 90 ? 0.951 -3.569 -17.419 1.00 97.38 90 TYR A C 1
ATOM 699 O O . TYR A 1 90 ? 1.307 -4.483 -16.675 1.00 97.38 90 TYR A O 1
ATOM 707 N N . LEU A 1 91 ? 1.065 -2.282 -17.079 1.00 97.06 91 LEU A N 1
ATOM 708 C CA . LEU A 1 91 ? 1.614 -1.842 -15.797 1.00 97.06 91 LEU A CA 1
ATOM 709 C C . LEU A 1 91 ? 0.739 -2.318 -14.637 1.00 97.06 91 LEU A C 1
ATOM 711 O O . LEU A 1 91 ? 1.277 -2.791 -13.641 1.00 97.06 91 LEU A O 1
ATOM 715 N N . ALA A 1 92 ? -0.588 -2.269 -14.788 1.00 97.31 92 ALA A N 1
ATOM 716 C CA . ALA A 1 92 ? -1.515 -2.731 -13.758 1.00 97.31 92 ALA A CA 1
ATOM 717 C C . ALA A 1 92 ? -1.313 -4.223 -13.460 1.00 97.31 92 ALA A C 1
ATOM 719 O O . ALA A 1 92 ? -1.136 -4.618 -12.308 1.00 97.31 92 ALA A O 1
ATOM 720 N N . LYS A 1 93 ? -1.267 -5.054 -14.508 1.00 97.88 93 LYS A N 1
ATOM 721 C CA . LYS A 1 93 ? -1.062 -6.499 -14.382 1.00 97.88 93 LYS A CA 1
ATOM 722 C C . LYS A 1 93 ? 0.325 -6.829 -13.840 1.00 97.88 93 LYS A C 1
ATOM 724 O O . LYS A 1 93 ? 0.443 -7.691 -12.973 1.00 97.88 93 LYS A O 1
ATOM 729 N N . ARG A 1 94 ? 1.369 -6.154 -14.329 1.00 96.88 94 ARG A N 1
ATOM 730 C CA . ARG A 1 94 ? 2.744 -6.339 -13.852 1.00 96.88 94 ARG A CA 1
ATOM 731 C C . ARG A 1 94 ? 2.848 -6.026 -12.363 1.00 96.88 94 ARG A C 1
ATOM 733 O O . ARG A 1 94 ? 3.372 -6.847 -11.621 1.00 96.88 94 ARG A O 1
ATOM 740 N N . ASP A 1 95 ? 2.349 -4.869 -11.936 1.00 96.75 95 ASP A N 1
ATOM 741 C CA . ASP A 1 95 ? 2.481 -4.412 -10.552 1.00 96.75 95 ASP A CA 1
ATOM 742 C C . ASP A 1 95 ? 1.652 -5.286 -9.603 1.00 96.75 95 ASP A C 1
ATOM 744 O O . ASP A 1 95 ? 2.150 -5.669 -8.548 1.00 96.75 95 ASP A O 1
ATOM 748 N N . ALA A 1 96 ? 0.445 -5.699 -10.010 1.00 96.19 96 ALA A N 1
ATOM 749 C CA . ALA A 1 96 ? -0.373 -6.638 -9.243 1.00 96.19 96 ALA A CA 1
ATOM 750 C C . ALA A 1 96 ? 0.293 -8.015 -9.089 1.00 96.19 96 ALA A C 1
ATOM 752 O O . ALA A 1 96 ? 0.286 -8.582 -8.001 1.00 96.19 96 ALA A O 1
ATOM 753 N N . LEU A 1 97 ? 0.893 -8.556 -10.156 1.00 96.31 97 LEU A N 1
ATOM 754 C CA . LEU A 1 97 ? 1.594 -9.843 -10.095 1.00 96.31 97 LEU A CA 1
ATOM 755 C C . LEU A 1 97 ? 2.891 -9.753 -9.291 1.00 96.31 97 LEU A C 1
ATOM 757 O O . LEU A 1 97 ? 3.217 -10.677 -8.553 1.00 96.31 97 LEU A O 1
ATOM 761 N N . TRP A 1 98 ? 3.630 -8.653 -9.433 1.00 94.50 98 TRP A N 1
ATOM 762 C CA . TRP A 1 98 ? 4.911 -8.485 -8.762 1.00 94.50 98 TRP A CA 1
ATOM 763 C C . TRP A 1 98 ? 4.746 -8.218 -7.265 1.00 94.50 98 TRP A C 1
ATOM 765 O O . TRP A 1 98 ? 5.490 -8.784 -6.468 1.00 94.50 98 TRP A O 1
ATOM 775 N N . MET A 1 99 ? 3.769 -7.390 -6.880 1.00 96.31 99 MET A N 1
ATOM 776 C CA . MET A 1 99 ? 3.500 -7.074 -5.474 1.00 96.31 99 MET A CA 1
ATOM 777 C C . MET A 1 99 ? 2.561 -8.080 -4.798 1.00 96.31 99 MET A C 1
ATOM 779 O O . MET A 1 99 ? 2.525 -8.125 -3.578 1.00 96.31 99 MET A O 1
ATOM 783 N N . GLY A 1 100 ? 1.825 -8.899 -5.555 1.00 95.50 100 GLY A N 1
ATOM 784 C CA . GLY A 1 100 ? 0.838 -9.847 -5.025 1.00 95.50 100 GLY A CA 1
ATOM 785 C C . GLY A 1 100 ? 1.336 -10.868 -3.986 1.00 95.50 100 GLY A C 1
ATOM 786 O O . GLY A 1 100 ? 0.527 -11.273 -3.154 1.00 95.50 100 GLY A O 1
ATOM 787 N N . PRO A 1 101 ? 2.612 -11.309 -3.991 1.00 95.38 101 PRO A N 1
ATOM 788 C CA . PRO A 1 101 ? 3.144 -12.165 -2.929 1.00 95.38 101 PRO A CA 1
ATOM 789 C C . PRO A 1 101 ? 3.303 -11.488 -1.556 1.00 95.38 101 PRO A C 1
ATOM 791 O O . PRO A 1 101 ? 3.467 -12.212 -0.574 1.00 95.38 101 PRO A O 1
ATOM 794 N N . ILE A 1 102 ? 3.320 -10.147 -1.496 1.00 94.38 102 ILE A N 1
ATOM 795 C CA . ILE A 1 102 ? 3.473 -9.341 -0.269 1.00 94.38 102 ILE A CA 1
ATOM 796 C C . ILE A 1 102 ? 2.126 -9.229 0.451 1.00 94.38 102 ILE A C 1
ATOM 798 O O . ILE A 1 102 ? 2.115 -9.451 1.684 1.00 94.38 102 ILE A O 1
#

pLDDT: mean 95.92, std 2.73, range [76.88, 98.19]

Sequence (102 aa):
MESSKLKEEALTGSDSNTLLVKAYALVKEAIRRTLGFNVYDVQLLGAIALNNKNIIEMNTGEGKTFTAVFPSYLHSLYKKGVHILTFNDYLAKRDALWMGPI

Foldseek 3Di:
DQLVVLLVCLQVPDDLVVCQVVLQVVLQVQCCVQVVDHDDPVLVVLLVCVLVVHDDDDDPPNCPLSSVVRSQSSVVSNVPHDDDDDDDPVCVVVSCVVSVSD

Radius of gyration: 13.4 Å; chains: 1; bounding box: 29×28×35 Å